Protein AF-A0A522QNP9-F1 (afdb_monomer)

Mean predicted aligned error: 7.29 Å

Sequence (127 aa):
MAGTHGDFSPEARDRAHRTAAAADVYADHAEVIVAALAGVPAGHVLVAVVEADHRIGAMHAVGTAEIVTRVPQLEEGGRWAMVFSPGSSADDVRRRSGQMADIARQRVAAIDRITARRAGPDGSGSR

pLDDT: mean 87.98, std 15.23, range [37.0, 97.88]

Nearest PDB structures (foldseek):
  3rrk-assembly1_A  TM=4.235E-01  e=3.200E+00  Meiothermus ruber DSM 1279
  1ja8-assembly1_B-2  TM=3.811E-01  e=3.200E+00  Homo sapiens
  1zuq-assembly1_B-2  TM=3.454E-01  e=3.607E+00  Homo sapiens
  8vhw-assembly1_B  TM=3.818E-01  e=4.583E+00  Homo sapiens
  1zte-assembly1_C  TM=3.819E-01  e=5.823E+00  Homo sapiens

Foldseek 3Di:
DDDDPPLQDPVNLVLLVQQLLLLVQQLVCLVVQLVVLVVADPQWWWKWKQDQVSHTDDIDTGHPVCCVPVLVVSCPPPMHIDTGHRPDHSVNRNVVSVVRNVVSVVSNVVSVVVVVVVVPDPPDDDD

Solvent-accessible surface area (backbone atoms only — not comparable to full-atom values): 7084 Å² total; per-residue (Å²): 142,88,87,78,74,73,80,61,35,71,67,46,37,53,50,21,52,51,46,23,52,41,20,50,46,49,34,78,38,14,64,60,54,39,60,55,36,76,75,46,55,90,71,32,28,37,34,42,29,27,39,68,85,59,42,84,52,66,72,42,76,40,46,64,91,43,44,85,66,50,47,61,64,57,27,54,89,67,22,41,65,48,80,42,58,66,87,55,49,43,67,54,40,30,51,54,21,48,54,48,20,50,56,19,50,52,50,34,54,50,37,51,53,53,53,54,61,71,71,48,93,75,87,78,81,79,135

Secondary structure (DSSP, 8-state):
----SSTTSHHHHHHHHHHHHHHHHHHHTHHHHHHHHTTPPTTEEEEEEE-TTS-EEEEEEEEGGGHHHHHHHHTGGG-EEEEE-TT--HHHHHHHHHHHHHHHHHHHHHHHHHHHHHTSS-S----

Radius of gyration: 18.64 Å; Cα contacts (8 Å, |Δi|>4): 160; chains: 1; bounding box: 51×33×55 Å

Structure (mmCIF, N/CA/C/O backbone):
data_AF-A0A522QNP9-F1
#
_entry.id   AF-A0A522QNP9-F1
#
loop_
_atom_site.group_PDB
_atom_site.id
_atom_site.type_symbol
_atom_site.label_atom_id
_atom_site.label_alt_id
_atom_site.label_comp_id
_atom_site.label_asym_id
_atom_site.label_entity_id
_atom_site.label_seq_id
_atom_site.pdbx_PDB_ins_code
_atom_site.Cartn_x
_atom_site.Cartn_y
_atom_site.Cartn_z
_atom_site.occupancy
_atom_site.B_iso_or_equiv
_atom_site.auth_seq_id
_atom_site.auth_comp_id
_atom_site.auth_asym_id
_atom_site.auth_atom_id
_atom_site.pdbx_PDB_model_num
ATOM 1 N N . MET A 1 1 ? 15.162 23.480 -19.975 1.00 37.00 1 MET A N 1
ATOM 2 C CA . MET A 1 1 ? 14.333 22.317 -19.598 1.00 37.00 1 MET A CA 1
ATOM 3 C C . MET A 1 1 ? 15.233 21.096 -19.534 1.00 37.00 1 MET A C 1
ATOM 5 O O . MET A 1 1 ? 15.609 20.584 -20.578 1.00 37.00 1 MET A O 1
ATOM 9 N N . ALA A 1 2 ? 15.651 20.697 -18.336 1.00 41.53 2 ALA A N 1
ATOM 10 C CA . ALA A 1 2 ? 16.484 19.521 -18.110 1.00 41.53 2 ALA A CA 1
ATOM 11 C C . ALA 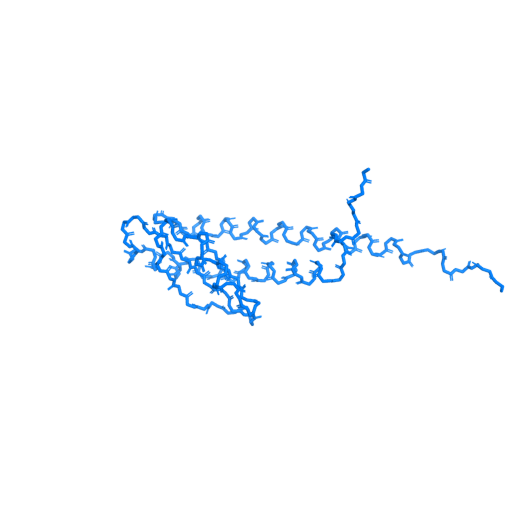A 1 2 ? 15.744 18.629 -17.114 1.00 41.53 2 ALA A C 1
ATOM 13 O O . ALA A 1 2 ? 15.589 18.998 -15.956 1.00 41.53 2 ALA A O 1
ATOM 14 N N . GLY A 1 3 ? 15.222 17.501 -17.579 1.00 49.06 3 GLY A N 1
ATOM 15 C CA . GLY A 1 3 ? 14.497 16.578 -16.717 1.00 49.06 3 GLY A CA 1
ATOM 16 C C . GLY A 1 3 ? 13.962 15.415 -17.518 1.00 49.06 3 GLY A C 1
ATOM 17 O O . GLY A 1 3 ? 12.798 15.452 -17.893 1.00 49.06 3 GLY A O 1
ATOM 18 N N . THR A 1 4 ? 14.818 14.447 -17.872 1.00 50.47 4 THR A N 1
ATOM 19 C CA . THR A 1 4 ? 14.358 13.119 -18.341 1.00 50.47 4 THR A CA 1
ATOM 20 C C . THR A 1 4 ? 15.460 12.046 -18.438 1.00 50.47 4 THR A C 1
ATOM 22 O O . THR A 1 4 ? 15.416 11.191 -19.320 1.00 50.47 4 THR A O 1
ATOM 25 N N . HIS A 1 5 ? 16.487 12.062 -17.578 1.00 48.50 5 HIS A N 1
ATOM 26 C CA . HIS A 1 5 ? 17.464 10.952 -17.542 1.00 48.50 5 HIS A CA 1
ATOM 27 C C . HIS A 1 5 ? 17.281 10.010 -16.339 1.00 48.50 5 HIS A C 1
ATOM 29 O O . HIS A 1 5 ? 17.648 8.846 -16.440 1.00 48.50 5 HIS A O 1
ATOM 35 N N . GLY A 1 6 ? 16.652 10.469 -15.248 1.00 50.00 6 GLY A N 1
ATOM 36 C CA . GLY A 1 6 ? 16.395 9.650 -14.052 1.00 50.00 6 GLY A CA 1
ATOM 37 C C . GLY A 1 6 ? 15.120 8.796 -14.106 1.00 50.00 6 GLY A C 1
ATOM 38 O O . GLY A 1 6 ? 15.044 7.783 -13.423 1.00 50.00 6 GLY A O 1
ATOM 39 N N . ASP A 1 7 ? 14.138 9.156 -14.940 1.00 61.31 7 ASP A N 1
ATOM 40 C CA . ASP A 1 7 ? 12.820 8.492 -14.960 1.00 61.31 7 ASP A CA 1
ATOM 41 C C . ASP A 1 7 ? 12.795 7.145 -15.702 1.00 61.31 7 ASP A C 1
ATOM 43 O O . ASP A 1 7 ? 11.808 6.414 -15.629 1.00 61.31 7 ASP A O 1
ATOM 47 N N . PHE A 1 8 ? 13.872 6.806 -16.420 1.00 70.25 8 PHE A N 1
ATOM 48 C CA . PHE A 1 8 ? 13.938 5.622 -17.285 1.00 70.25 8 PHE A CA 1
ATOM 49 C C . PHE A 1 8 ? 15.163 4.730 -17.028 1.00 70.25 8 PHE A C 1
ATOM 51 O O . PHE A 1 8 ? 15.627 4.043 -17.937 1.00 70.25 8 PHE A O 1
ATOM 58 N N . SER A 1 9 ? 15.716 4.756 -15.811 1.00 82.19 9 SER A N 1
ATOM 59 C CA . SER A 1 9 ? 16.824 3.878 -15.416 1.00 82.19 9 SER A CA 1
ATOM 60 C C . SER A 1 9 ? 16.348 2.444 -15.102 1.00 82.19 9 SER A C 1
ATOM 62 O O . SER A 1 9 ? 15.166 2.235 -14.807 1.00 82.19 9 SER A O 1
ATOM 64 N N . PRO A 1 10 ? 17.253 1.442 -15.102 1.00 85.19 10 PRO A N 1
ATOM 65 C CA . PRO A 1 10 ? 16.950 0.099 -14.594 1.00 85.19 10 PRO A CA 1
ATOM 66 C C . PRO A 1 10 ? 16.416 0.119 -13.155 1.00 85.19 10 PRO A C 1
ATOM 68 O O . PRO A 1 10 ? 15.465 -0.582 -12.834 1.00 85.19 10 PRO A O 1
ATOM 71 N N . GLU A 1 11 ? 16.942 1.007 -12.310 1.00 86.62 11 GLU A N 1
ATOM 72 C CA . GLU A 1 11 ? 16.478 1.183 -10.930 1.00 86.62 11 GLU A CA 1
ATOM 73 C C . GLU A 1 11 ? 15.026 1.686 -10.867 1.00 86.62 11 GLU A C 1
ATOM 75 O O . GLU A 1 11 ? 14.240 1.227 -10.036 1.00 86.62 11 GLU A O 1
ATOM 80 N N . ALA A 1 12 ? 14.642 2.604 -11.765 1.00 88.00 12 ALA A N 1
ATOM 81 C CA . ALA A 1 12 ? 13.266 3.086 -11.881 1.00 88.00 12 ALA A CA 1
ATOM 82 C C . ALA A 1 12 ? 12.312 1.965 -12.329 1.00 88.00 12 ALA A C 1
ATOM 84 O O . ALA A 1 12 ? 11.192 1.863 -11.819 1.00 88.00 12 ALA A O 1
ATOM 85 N N . ARG A 1 13 ? 12.774 1.091 -13.232 1.00 91.25 13 ARG A N 1
ATOM 86 C CA . ARG A 1 13 ? 12.039 -0.099 -13.679 1.00 91.25 13 ARG A CA 1
ATOM 87 C C . ARG A 1 13 ? 11.842 -1.100 -12.544 1.00 91.25 13 ARG A C 1
ATOM 89 O O . ARG A 1 13 ? 10.717 -1.527 -12.301 1.00 91.25 13 ARG A O 1
ATOM 96 N N . ASP A 1 14 ? 12.906 -1.425 -11.818 1.00 90.62 14 ASP A N 1
ATOM 97 C CA . ASP A 1 14 ? 12.866 -2.367 -10.696 1.00 90.62 14 ASP A CA 1
ATOM 98 C C . ASP A 1 14 ? 12.002 -1.837 -9.552 1.00 90.62 14 ASP A C 1
ATOM 100 O O . ASP A 1 14 ? 11.243 -2.584 -8.930 1.00 90.62 14 ASP A O 1
ATOM 104 N N . ARG A 1 15 ? 12.058 -0.526 -9.285 1.00 89.69 15 ARG A N 1
ATOM 105 C CA . ARG A 1 15 ? 11.143 0.121 -8.340 1.00 89.69 15 ARG A CA 1
ATOM 106 C C . ARG A 1 15 ? 9.694 -0.034 -8.791 1.00 89.69 15 ARG A C 1
ATOM 108 O O . ARG A 1 15 ? 8.874 -0.435 -7.975 1.00 89.69 15 ARG A O 1
ATOM 115 N N . ALA A 1 16 ? 9.385 0.234 -10.061 1.00 92.06 16 ALA A N 1
ATOM 116 C CA . ALA A 1 16 ? 8.031 0.089 -10.590 1.00 92.06 16 ALA A CA 1
ATOM 117 C C . ALA A 1 16 ? 7.534 -1.369 -10.530 1.00 92.06 16 ALA A C 1
ATOM 119 O O . ALA A 1 16 ? 6.402 -1.607 -10.118 1.00 92.06 16 ALA A O 1
ATOM 120 N N . HIS A 1 17 ? 8.381 -2.354 -10.839 1.00 92.38 17 HIS A N 1
ATOM 121 C CA . HIS A 1 17 ? 8.038 -3.767 -10.655 1.00 92.38 17 HIS A CA 1
ATOM 122 C C . HIS A 1 17 ? 7.696 -4.101 -9.200 1.00 92.38 17 HIS A C 1
ATOM 124 O O . HIS A 1 17 ? 6.659 -4.713 -8.946 1.00 92.38 17 HIS A O 1
ATOM 130 N N . ARG A 1 18 ? 8.523 -3.661 -8.245 1.00 91.88 18 ARG A N 1
ATOM 131 C CA . ARG A 1 18 ? 8.264 -3.875 -6.813 1.00 91.88 18 ARG A CA 1
ATOM 132 C C . ARG A 1 18 ? 6.997 -3.169 -6.336 1.00 91.88 18 ARG A C 1
ATOM 134 O O . ARG A 1 18 ? 6.253 -3.739 -5.549 1.00 91.88 18 ARG A O 1
ATOM 141 N N . THR A 1 19 ? 6.706 -1.969 -6.844 1.00 93.75 19 THR A N 1
ATOM 142 C CA . THR A 1 19 ? 5.440 -1.278 -6.554 1.00 93.75 19 THR A CA 1
ATOM 143 C C . THR A 1 19 ? 4.239 -2.080 -7.046 1.00 93.75 19 THR A C 1
ATOM 145 O O . THR A 1 19 ? 3.269 -2.210 -6.307 1.00 93.75 19 THR A O 1
ATOM 148 N N . ALA A 1 20 ? 4.293 -2.630 -8.264 1.00 94.81 20 ALA A N 1
ATOM 149 C CA . ALA A 1 20 ? 3.206 -3.452 -8.793 1.00 94.81 20 ALA A CA 1
ATOM 150 C C . ALA A 1 20 ? 2.995 -4.720 -7.951 1.00 94.81 20 ALA A C 1
ATOM 152 O O . ALA A 1 20 ? 1.867 -5.016 -7.578 1.00 94.81 20 ALA A O 1
ATOM 153 N N . ALA A 1 21 ? 4.078 -5.408 -7.580 1.00 94.62 21 ALA A N 1
ATOM 154 C CA . ALA A 1 21 ? 4.002 -6.590 -6.727 1.00 94.62 21 ALA A CA 1
ATOM 155 C C . ALA A 1 21 ? 3.424 -6.270 -5.337 1.00 94.62 21 ALA A C 1
ATOM 157 O O . ALA A 1 21 ? 2.528 -6.965 -4.871 1.00 94.62 21 ALA A O 1
ATOM 158 N N . ALA A 1 22 ? 3.868 -5.187 -4.691 1.00 95.94 22 ALA A N 1
ATOM 159 C CA . ALA A 1 22 ? 3.304 -4.762 -3.410 1.00 95.94 22 ALA A CA 1
ATOM 160 C C . ALA A 1 22 ? 1.820 -4.367 -3.523 1.00 95.94 22 ALA A C 1
ATOM 162 O O . ALA A 1 22 ? 1.031 -4.666 -2.629 1.00 95.94 22 ALA A O 1
ATOM 163 N N . ALA A 1 23 ? 1.428 -3.726 -4.628 1.00 96.50 23 ALA A N 1
ATOM 164 C CA . ALA A 1 23 ? 0.034 -3.398 -4.911 1.00 96.50 23 ALA A CA 1
ATOM 165 C C . ALA A 1 23 ? -0.849 -4.650 -4.974 1.00 96.50 23 ALA A C 1
ATOM 167 O O . ALA A 1 23 ? -1.907 -4.684 -4.346 1.00 96.50 23 ALA A O 1
ATOM 168 N N . ASP A 1 24 ? -0.392 -5.679 -5.685 1.00 96.69 24 ASP A N 1
ATOM 169 C CA . ASP A 1 24 ? -1.110 -6.946 -5.808 1.00 96.69 24 ASP A CA 1
ATOM 170 C C . ASP A 1 24 ? -1.293 -7.607 -4.425 1.00 96.69 24 ASP A 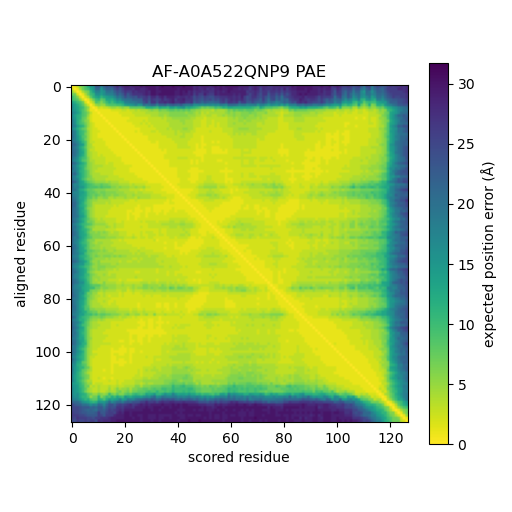C 1
ATOM 172 O O . ASP A 1 24 ? -2.402 -8.013 -4.081 1.00 96.69 24 ASP A O 1
ATOM 176 N N . VAL A 1 25 ? -0.274 -7.567 -3.553 1.00 97.69 25 VAL A N 1
ATOM 177 C CA . VAL A 1 25 ? -0.374 -8.082 -2.170 1.00 97.69 25 VAL A CA 1
ATOM 178 C C . VAL A 1 25 ? -1.478 -7.386 -1.370 1.00 97.69 25 VAL A C 1
ATOM 180 O O . VAL A 1 25 ? -2.226 -8.055 -0.654 1.00 97.69 25 VAL A O 1
ATOM 183 N N . TYR A 1 26 ? -1.613 -6.061 -1.481 1.00 97.62 26 TYR A N 1
ATOM 184 C CA . TYR A 1 26 ? -2.695 -5.339 -0.806 1.00 97.62 26 TYR A CA 1
ATOM 185 C C . TYR A 1 26 ? -4.077 -5.728 -1.338 1.00 97.62 26 TYR A C 1
ATOM 187 O O . TYR A 1 26 ? -5.028 -5.785 -0.561 1.00 97.62 26 TYR A O 1
ATOM 195 N N . ALA A 1 27 ? -4.206 -5.966 -2.646 1.00 96.94 27 ALA A N 1
ATOM 196 C CA . ALA A 1 27 ? -5.467 -6.398 -3.242 1.00 96.94 27 ALA A CA 1
ATOM 197 C C . ALA A 1 27 ? -5.862 -7.806 -2.765 1.00 96.94 27 ALA A C 1
ATOM 199 O O . ALA A 1 27 ? -7.014 -8.008 -2.383 1.00 96.94 27 ALA A O 1
ATOM 200 N N . ASP A 1 28 ? -4.900 -8.731 -2.709 1.00 97.75 28 ASP A N 1
ATOM 201 C CA . ASP A 1 28 ? -5.108 -10.113 -2.255 1.00 97.75 28 ASP A CA 1
ATOM 202 C C . ASP A 1 28 ? -5.469 -10.204 -0.762 1.00 97.75 28 ASP A C 1
ATOM 204 O O . ASP A 1 28 ? -6.131 -11.148 -0.334 1.00 97.75 28 ASP A O 1
ATOM 208 N N . HIS A 1 29 ? -5.061 -9.214 0.039 1.00 97.88 29 HIS A N 1
ATOM 209 C CA . HIS A 1 29 ? -5.326 -9.149 1.481 1.00 97.88 29 HIS A CA 1
ATOM 210 C C . HIS A 1 29 ? -6.389 -8.107 1.857 1.00 97.88 29 HIS A C 1
ATOM 212 O O . HIS A 1 29 ? -6.475 -7.714 3.025 1.00 97.88 29 HIS A O 1
ATOM 218 N N . ALA A 1 30 ? -7.204 -7.648 0.903 1.00 97.56 30 ALA A N 1
ATOM 219 C CA . ALA A 1 30 ? -8.164 -6.566 1.123 1.00 97.56 30 ALA A CA 1
ATOM 220 C C . ALA A 1 30 ? -9.104 -6.832 2.312 1.00 97.56 30 ALA A C 1
ATOM 222 O O . ALA A 1 30 ? -9.347 -5.949 3.130 1.00 97.56 30 ALA A O 1
ATOM 223 N N . GLU A 1 31 ? -9.571 -8.063 2.469 1.00 97.19 31 GLU A N 1
ATOM 224 C CA . GLU A 1 31 ? -10.460 -8.496 3.542 1.00 97.19 31 GLU A CA 1
ATOM 225 C C . GLU A 1 31 ? -9.777 -8.452 4.909 1.00 97.19 31 GLU A C 1
ATOM 227 O O . GLU A 1 31 ? -10.384 -8.029 5.892 1.00 97.19 31 GLU A O 1
ATOM 232 N N . VAL A 1 32 ? -8.501 -8.838 4.972 1.00 96.94 32 VAL A N 1
ATOM 233 C CA . VAL A 1 32 ? -7.701 -8.784 6.204 1.00 96.94 32 VAL A CA 1
ATOM 234 C C . VAL A 1 32 ? -7.461 -7.330 6.610 1.00 96.94 32 VAL A C 1
ATOM 236 O O . VAL A 1 32 ? -7.616 -6.977 7.778 1.00 96.94 32 VAL A O 1
ATOM 239 N N . ILE A 1 33 ? -7.147 -6.469 5.638 1.00 96.75 33 ILE A N 1
ATOM 240 C CA . ILE A 1 33 ? -6.966 -5.027 5.847 1.00 96.75 33 ILE A CA 1
ATOM 241 C C . ILE A 1 33 ? -8.263 -4.402 6.377 1.00 96.75 33 ILE A C 1
ATOM 243 O O . ILE A 1 33 ? -8.239 -3.639 7.341 1.00 96.75 33 ILE A O 1
ATOM 247 N N . VAL A 1 34 ? -9.409 -4.758 5.796 1.00 97.00 34 VAL A N 1
ATOM 248 C CA . VAL A 1 34 ? -10.720 -4.250 6.226 1.00 97.00 34 VAL A CA 1
ATOM 249 C C . VAL A 1 34 ? -11.096 -4.748 7.616 1.00 97.00 34 VAL A C 1
ATOM 251 O O . VAL A 1 34 ? -11.597 -3.969 8.424 1.00 97.00 34 VAL A O 1
ATOM 254 N N . ALA A 1 35 ? -10.807 -6.008 7.939 1.00 96.12 35 ALA A N 1
ATOM 255 C CA . ALA A 1 35 ? -11.009 -6.523 9.288 1.00 96.12 35 ALA A CA 1
ATOM 256 C C . ALA A 1 35 ? -10.177 -5.739 10.321 1.00 96.12 35 ALA A C 1
ATOM 258 O O . ALA A 1 35 ? -10.682 -5.400 11.392 1.00 96.12 35 ALA A O 1
ATOM 259 N N . ALA A 1 36 ? -8.936 -5.376 9.983 1.00 96.00 36 ALA A N 1
ATOM 260 C CA . ALA A 1 36 ? -8.082 -4.563 10.845 1.00 96.00 36 ALA A CA 1
ATOM 261 C C . ALA A 1 36 ? -8.584 -3.114 11.010 1.00 96.00 36 ALA A C 1
ATOM 263 O O . ALA A 1 36 ? -8.386 -2.519 12.071 1.00 96.00 36 ALA A O 1
ATOM 264 N N . LEU A 1 37 ? -9.288 -2.551 10.015 1.00 95.06 37 LEU A N 1
ATOM 265 C CA . LEU A 1 37 ? -9.861 -1.198 10.102 1.00 95.06 37 LEU A CA 1
ATOM 266 C C . LEU A 1 37 ? -10.891 -1.049 11.231 1.00 95.06 37 LEU A C 1
ATOM 268 O O . LEU A 1 37 ? -11.025 0.046 11.774 1.00 95.06 37 LEU A O 1
ATOM 272 N N . ALA A 1 38 ? -11.587 -2.124 11.617 1.00 91.81 38 ALA A N 1
ATOM 273 C CA . ALA A 1 38 ? -12.577 -2.086 12.697 1.00 91.81 38 ALA A CA 1
ATOM 274 C C . ALA A 1 38 ? -11.967 -1.733 14.067 1.00 91.81 38 ALA A C 1
ATOM 276 O O . ALA A 1 38 ? -12.661 -1.204 14.933 1.00 91.81 38 ALA A O 1
ATOM 277 N N . GLY A 1 39 ? -10.672 -2.009 14.262 1.00 91.88 39 GLY A N 1
ATOM 278 C CA . GLY A 1 39 ? -9.943 -1.699 15.493 1.00 91.88 39 GLY A CA 1
ATOM 279 C C . GLY A 1 39 ? -9.257 -0.330 15.502 1.00 91.88 39 GLY A C 1
ATOM 280 O O . GLY A 1 39 ? -8.595 0.001 16.485 1.00 91.88 39 GLY A O 1
ATOM 281 N N . VAL A 1 40 ? -9.361 0.460 14.428 1.00 95.88 40 VAL A N 1
ATOM 282 C CA . VAL A 1 40 ? -8.641 1.736 14.309 1.00 95.88 40 VAL A CA 1
ATOM 283 C C . VAL A 1 40 ? -9.366 2.832 15.097 1.00 95.88 40 VAL A C 1
ATOM 285 O O . VAL A 1 40 ? -10.535 3.106 14.819 1.00 95.88 40 VAL A O 1
ATOM 288 N N . PRO A 1 41 ? -8.698 3.502 16.057 1.00 94.94 41 PRO A N 1
ATOM 289 C CA . PRO A 1 41 ? -9.317 4.576 16.826 1.00 94.94 41 PRO A CA 1
ATOM 290 C C . PRO A 1 41 ? -9.721 5.776 15.961 1.00 94.94 41 PRO A C 1
ATOM 292 O O . PRO A 1 41 ? -9.152 6.037 14.899 1.00 94.94 41 PRO A O 1
ATOM 295 N N . ALA A 1 42 ? -10.654 6.585 16.464 1.00 93.69 42 ALA A N 1
ATOM 296 C CA . AL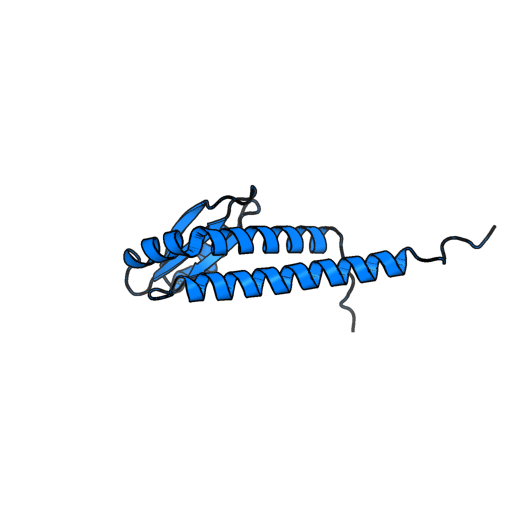A A 1 42 ? -10.971 7.868 15.845 1.00 93.69 42 ALA A CA 1
ATOM 297 C C . ALA A 1 42 ? -9.710 8.750 15.724 1.00 93.69 42 ALA A C 1
ATOM 299 O O . ALA A 1 42 ? -8.820 8.729 16.579 1.00 93.69 42 ALA A O 1
ATOM 300 N N . GLY A 1 43 ? -9.612 9.511 14.631 1.00 94.94 43 GLY A N 1
ATOM 301 C CA . GLY A 1 43 ? -8.433 10.335 14.340 1.00 94.94 43 GLY A CA 1
ATOM 302 C C . GLY A 1 43 ? -7.183 9.546 13.926 1.00 94.94 43 GLY A C 1
ATOM 303 O O . GLY A 1 43 ? -6.122 10.148 13.775 1.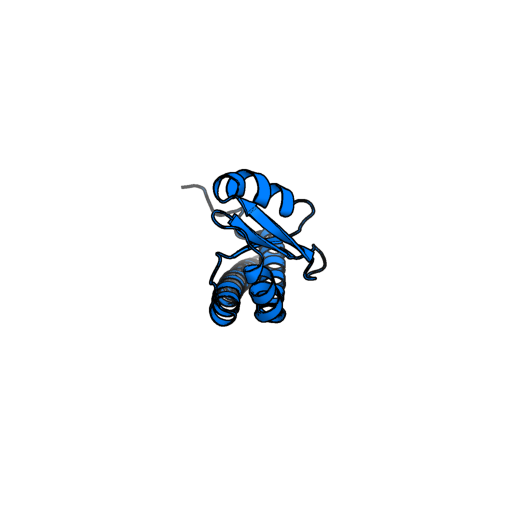00 94.94 43 GLY A O 1
ATOM 304 N N . HIS A 1 44 ? -7.294 8.229 13.724 1.00 97.62 44 HIS A N 1
ATOM 305 C CA . HIS A 1 44 ? -6.220 7.379 13.212 1.00 97.62 44 HIS A CA 1
ATOM 306 C C . HIS A 1 44 ? -6.571 6.806 11.835 1.00 97.62 44 HIS A C 1
ATOM 308 O O . HIS A 1 44 ? -7.726 6.775 11.411 1.00 97.62 44 HIS A O 1
ATOM 314 N N . VAL A 1 45 ? -5.541 6.352 11.133 1.00 97.00 45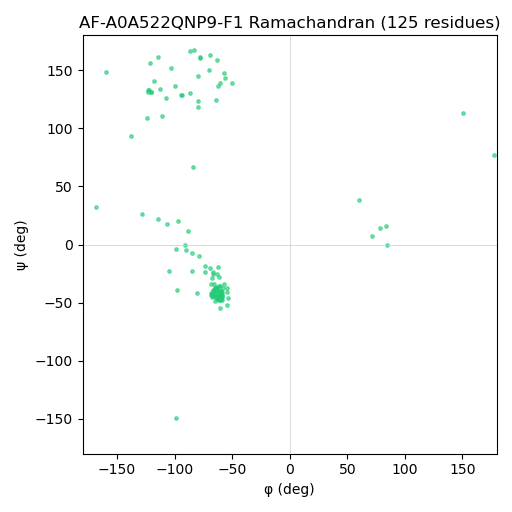 VAL A N 1
ATOM 315 C CA . VAL A 1 45 ? -5.614 5.585 9.888 1.00 97.00 45 VAL A CA 1
ATOM 316 C C . VAL A 1 45 ? -4.917 4.247 10.083 1.00 97.00 45 VAL A C 1
ATOM 318 O O . VAL A 1 45 ? -4.040 4.124 10.939 1.00 97.00 45 VAL A O 1
ATOM 321 N N . LEU A 1 46 ? -5.278 3.252 9.279 1.00 97.75 46 LEU A N 1
ATOM 322 C CA . LEU A 1 46 ? -4.515 2.013 9.206 1.00 97.75 46 LEU A CA 1
ATOM 323 C C . LEU A 1 46 ? -3.392 2.179 8.188 1.00 97.75 46 LEU A C 1
ATOM 325 O O . LEU A 1 46 ? -3.635 2.590 7.057 1.00 97.75 46 LEU A O 1
ATOM 329 N N . VAL A 1 47 ? -2.174 1.822 8.561 1.00 97.50 47 VAL A N 1
ATOM 330 C CA . VAL A 1 47 ? -1.039 1.710 7.651 1.00 97.50 47 VAL A CA 1
ATOM 331 C C . VAL A 1 47 ? -0.695 0.237 7.532 1.00 97.50 47 VAL A C 1
ATOM 333 O O . VAL A 1 47 ? -0.239 -0.360 8.505 1.00 97.50 47 VAL A O 1
ATOM 336 N N . ALA A 1 48 ? -0.935 -0.356 6.366 1.00 97.62 48 ALA A N 1
ATOM 337 C CA . ALA A 1 48 ? -0.530 -1.730 6.094 1.00 97.62 48 ALA A CA 1
ATOM 338 C C . ALA A 1 48 ? 0.839 -1.732 5.416 1.00 97.62 48 ALA A C 1
ATOM 340 O O . ALA A 1 48 ? 1.047 -1.041 4.412 1.00 97.62 48 ALA A O 1
ATOM 341 N N . VAL A 1 49 ? 1.762 -2.515 5.963 1.00 97.31 49 VAL A N 1
ATOM 342 C CA . VAL A 1 49 ? 3.118 -2.646 5.436 1.00 97.31 49 VAL A CA 1
ATOM 343 C C . VAL A 1 49 ? 3.214 -3.916 4.600 1.00 97.31 49 VAL A C 1
ATOM 345 O O . VAL A 1 49 ? 2.701 -4.960 4.992 1.00 97.31 49 VAL A O 1
ATOM 348 N N . VAL A 1 50 ? 3.855 -3.823 3.441 1.00 97.12 50 VAL A N 1
ATOM 349 C CA . VAL A 1 50 ? 4.310 -4.969 2.655 1.00 97.12 50 VAL A CA 1
ATOM 350 C C . VAL A 1 50 ? 5.822 -5.044 2.783 1.00 97.12 50 VAL A C 1
ATOM 352 O O . VAL A 1 50 ? 6.531 -4.066 2.537 1.00 97.12 50 VAL A O 1
ATOM 355 N N . GLU A 1 51 ? 6.302 -6.209 3.195 1.00 95.81 51 GLU A N 1
ATOM 356 C CA . GLU A 1 51 ? 7.718 -6.482 3.387 1.00 95.81 51 GLU A CA 1
ATOM 357 C C . GLU A 1 51 ? 8.467 -6.527 2.046 1.00 95.81 51 GLU A C 1
ATOM 359 O O . GLU A 1 51 ? 7.874 -6.674 0.973 1.00 95.81 51 GLU A O 1
ATOM 364 N N . ALA A 1 52 ? 9.797 -6.416 2.090 1.00 92.12 52 ALA A N 1
ATOM 365 C CA . ALA A 1 52 ? 10.629 -6.407 0.883 1.00 92.12 52 ALA A CA 1
ATOM 366 C C . ALA A 1 52 ? 10.540 -7.712 0.057 1.00 92.12 52 ALA A C 1
ATOM 368 O O . ALA A 1 52 ? 10.866 -7.703 -1.130 1.00 92.12 52 ALA A O 1
ATOM 369 N N . ASP A 1 53 ? 10.090 -8.817 0.663 1.00 92.88 53 ASP A N 1
ATOM 370 C CA . ASP A 1 53 ? 9.828 -10.104 0.006 1.00 92.88 53 ASP A CA 1
ATOM 371 C C . ASP A 1 53 ? 8.396 -10.227 -0.560 1.00 92.88 53 ASP A C 1
ATOM 373 O O . ASP A 1 53 ? 7.988 -11.312 -0.971 1.00 92.88 53 ASP A O 1
ATOM 377 N N . HIS A 1 54 ? 7.649 -9.117 -0.619 1.00 92.75 54 HIS A N 1
ATOM 378 C CA . HIS A 1 54 ? 6.259 -9.033 -1.080 1.00 92.75 54 HIS A CA 1
ATOM 379 C C . HIS A 1 54 ? 5.282 -9.884 -0.257 1.00 92.75 54 HIS A C 1
ATOM 381 O O . HIS A 1 54 ? 4.336 -10.466 -0.786 1.00 92.75 54 HIS A O 1
ATOM 387 N N . ARG A 1 55 ? 5.485 -9.943 1.059 1.00 94.69 55 ARG A N 1
ATOM 388 C CA . ARG A 1 55 ? 4.493 -10.470 2.001 1.00 94.69 55 ARG A CA 1
ATOM 389 C C . ARG A 1 55 ? 3.787 -9.354 2.746 1.00 94.69 55 ARG A C 1
ATOM 391 O O . ARG A 1 55 ? 4.368 -8.298 2.985 1.00 94.69 55 ARG A O 1
ATOM 398 N N . ILE A 1 56 ? 2.544 -9.606 3.154 1.00 95.06 56 ILE A N 1
ATOM 399 C C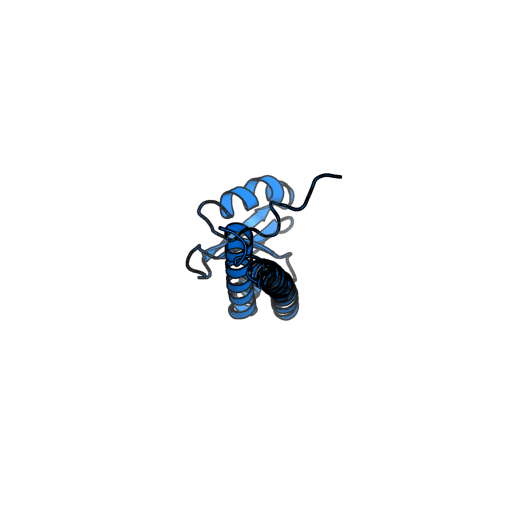A . ILE A 1 56 ? 1.873 -8.713 4.095 1.00 95.06 56 ILE A CA 1
ATOM 400 C C . ILE A 1 56 ? 2.637 -8.740 5.426 1.00 95.06 56 ILE A C 1
ATOM 402 O O . ILE A 1 56 ? 2.909 -9.803 5.986 1.00 95.06 56 ILE A O 1
ATOM 406 N N . GLY A 1 57 ? 3.041 -7.562 5.881 1.00 94.31 57 GLY A N 1
ATOM 407 C CA . GLY A 1 57 ? 3.735 -7.346 7.139 1.00 94.31 57 GLY A CA 1
ATOM 408 C C . GLY A 1 57 ? 2.777 -6.877 8.228 1.00 94.31 57 GLY A C 1
ATOM 409 O O . GLY A 1 57 ? 1.590 -7.214 8.253 1.00 94.31 57 GLY A O 1
ATOM 410 N N . ALA A 1 58 ? 3.306 -6.074 9.148 1.00 94.94 58 ALA A N 1
ATOM 411 C CA . ALA A 1 58 ? 2.513 -5.495 10.221 1.00 94.94 58 ALA A CA 1
ATOM 412 C C . ALA A 1 58 ? 1.526 -4.429 9.709 1.00 94.94 58 ALA A C 1
ATOM 414 O O . ALA A 1 58 ? 1.766 -3.717 8.730 1.00 94.94 58 ALA A O 1
ATOM 415 N N . MET A 1 59 ? 0.405 -4.300 10.419 1.00 96.81 59 MET A N 1
ATOM 416 C CA . MET A 1 59 ? -0.557 -3.219 10.230 1.00 96.81 59 MET A CA 1
ATOM 417 C C . MET A 1 59 ? -0.545 -2.319 11.463 1.00 96.81 59 MET A C 1
ATOM 419 O O . MET A 1 59 ? -0.567 -2.804 12.595 1.00 96.81 59 MET A O 1
ATOM 423 N N . HIS A 1 60 ? -0.509 -1.007 11.250 1.00 96.75 60 HIS A N 1
ATOM 424 C CA . HIS A 1 60 ? -0.337 -0.019 12.310 1.00 96.75 60 HIS A CA 1
ATOM 425 C C . HIS A 1 60 ? -1.493 0.975 12.314 1.00 96.75 60 HIS A C 1
ATOM 427 O O . HIS A 1 60 ? -1.808 1.557 11.281 1.00 96.75 60 HIS A O 1
ATOM 433 N N . ALA A 1 61 ? -2.091 1.232 13.476 1.00 97.00 61 ALA A N 1
ATOM 434 C CA . ALA A 1 61 ? -2.936 2.407 13.651 1.00 97.00 61 ALA A CA 1
ATOM 435 C C . ALA A 1 61 ? -2.034 3.627 13.880 1.00 97.00 61 ALA A C 1
ATOM 437 O O . ALA A 1 61 ? -1.276 3.669 14.847 1.00 97.00 61 ALA A O 1
ATOM 438 N N . VAL A 1 62 ? -2.100 4.610 12.987 1.00 97.38 62 VAL A N 1
ATOM 439 C CA . VAL A 1 62 ? -1.266 5.818 13.031 1.00 97.38 62 VAL A CA 1
ATOM 440 C C . VAL A 1 62 ? -2.169 7.038 13.117 1.00 97.38 62 VAL A C 1
ATOM 442 O O . VAL A 1 62 ? -3.124 7.153 12.351 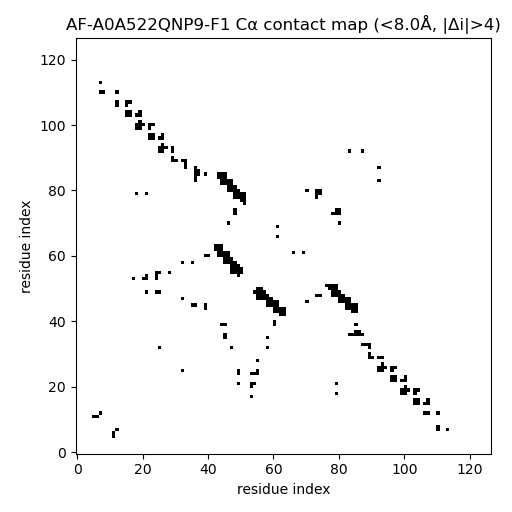1.00 97.38 62 VAL A O 1
ATOM 445 N N . GLY A 1 63 ? -1.888 7.951 14.047 1.00 97.25 63 GLY A N 1
ATOM 446 C CA . GLY A 1 63 ? -2.629 9.207 14.154 1.00 97.25 63 GLY A CA 1
ATOM 447 C C . GLY A 1 63 ? -2.497 10.018 12.864 1.00 97.25 63 GLY A C 1
ATOM 448 O O . GLY A 1 63 ? -1.413 10.095 12.290 1.00 97.25 63 GLY A O 1
ATOM 449 N N . THR A 1 64 ? -3.575 10.647 12.394 1.00 95.25 64 THR A N 1
ATOM 450 C CA . THR A 1 64 ? -3.562 11.393 11.120 1.00 95.25 64 THR A CA 1
ATOM 451 C C . THR A 1 64 ? -2.498 12.493 11.075 1.00 95.25 64 THR A C 1
ATOM 453 O O . THR A 1 64 ? -1.889 12.714 10.030 1.00 95.25 64 THR A O 1
ATOM 456 N N . ALA A 1 65 ? -2.216 13.128 12.216 1.00 95.88 65 ALA A N 1
ATOM 457 C CA . ALA A 1 65 ? -1.161 14.131 12.361 1.00 95.88 65 ALA A CA 1
ATOM 458 C C . ALA A 1 65 ? 0.268 13.557 12.252 1.00 95.88 65 ALA A C 1
ATOM 460 O O . ALA A 1 65 ? 1.203 14.298 11.961 1.00 95.88 65 ALA A O 1
ATOM 461 N N . GLU A 1 66 ? 0.447 12.249 12.459 1.00 95.12 66 GLU A N 1
ATOM 462 C CA . GLU A 1 66 ? 1.751 11.576 12.439 1.00 95.12 66 GLU A CA 1
ATOM 463 C C . GLU A 1 66 ? 2.054 10.874 11.108 1.00 95.12 66 GLU A C 1
ATOM 465 O O . GLU A 1 66 ? 3.147 10.344 10.931 1.00 95.12 66 GLU A O 1
ATOM 470 N N . ILE A 1 67 ? 1.120 10.856 10.149 1.00 94.25 67 ILE A N 1
ATOM 471 C CA . ILE A 1 67 ? 1.286 10.124 8.879 1.00 94.25 67 ILE A CA 1
ATOM 472 C C . ILE A 1 67 ? 2.590 10.522 8.177 1.00 94.25 67 ILE A C 1
ATOM 474 O O . ILE A 1 67 ? 3.351 9.659 7.744 1.00 94.25 67 ILE A O 1
ATOM 478 N N . VAL A 1 68 ? 2.871 11.825 8.106 1.00 94.56 68 VAL A N 1
ATOM 479 C CA . VAL A 1 68 ? 4.035 12.366 7.386 1.00 94.56 68 VAL A CA 1
ATOM 480 C C . VAL A 1 68 ? 5.375 11.983 8.016 1.00 94.56 68 VAL A C 1
ATOM 482 O O . VAL A 1 68 ? 6.383 11.976 7.318 1.00 94.56 68 VAL A O 1
ATOM 485 N N . THR A 1 69 ? 5.403 11.655 9.311 1.00 94.88 69 THR A N 1
ATOM 486 C CA . THR A 1 69 ? 6.625 11.242 10.017 1.00 94.88 69 THR A CA 1
ATOM 487 C C . THR A 1 69 ? 6.740 9.725 10.120 1.00 94.88 69 THR A C 1
ATOM 489 O O . THR A 1 69 ? 7.828 9.182 9.950 1.00 94.88 69 THR A O 1
ATOM 492 N N . ARG A 1 70 ? 5.627 9.025 10.364 1.00 94.88 70 ARG A N 1
ATOM 493 C CA . ARG A 1 70 ? 5.596 7.576 10.605 1.00 94.88 70 ARG A CA 1
ATOM 494 C C . ARG A 1 70 ? 5.651 6.752 9.330 1.00 94.88 70 ARG A C 1
ATOM 496 O O . ARG A 1 70 ? 6.345 5.743 9.307 1.00 94.88 70 ARG A O 1
ATOM 503 N N . VAL A 1 71 ? 4.934 7.149 8.277 1.00 92.94 71 VAL A N 1
ATOM 504 C CA . VAL A 1 71 ? 4.881 6.354 7.038 1.00 92.94 71 VAL A CA 1
ATOM 505 C C . VAL A 1 71 ? 6.270 6.187 6.410 1.00 92.94 71 VAL A C 1
ATOM 507 O O . VAL A 1 71 ? 6.627 5.043 6.142 1.00 92.94 71 VAL A O 1
ATOM 510 N N . PRO A 1 72 ? 7.111 7.235 6.276 1.00 94.19 72 PRO A N 1
ATOM 511 C CA . PRO A 1 72 ? 8.465 7.061 5.746 1.00 94.19 72 PRO A CA 1
ATOM 512 C C . PRO A 1 72 ? 9.325 6.071 6.546 1.00 94.19 72 PRO A C 1
ATOM 514 O O . PRO A 1 72 ? 10.056 5.286 5.953 1.00 94.19 72 PRO A O 1
ATOM 517 N N . GLN A 1 73 ? 9.199 6.055 7.879 1.00 94.25 73 GLN A N 1
ATOM 518 C CA . GLN A 1 73 ? 9.922 5.111 8.748 1.00 94.25 73 GLN A CA 1
ATOM 519 C C . GLN A 1 73 ? 9.482 3.658 8.513 1.00 94.25 73 GLN A C 1
ATOM 521 O O . GLN A 1 73 ? 10.276 2.722 8.604 1.00 94.25 73 GLN A O 1
ATOM 526 N N . LEU A 1 74 ? 8.201 3.454 8.195 1.00 94.06 74 LEU A N 1
ATOM 527 C CA . LEU A 1 74 ? 7.652 2.135 7.885 1.00 94.06 74 LEU A CA 1
ATOM 528 C C . LEU A 1 74 ? 8.094 1.625 6.503 1.00 94.06 74 LEU A C 1
ATOM 530 O O . LEU A 1 74 ? 8.142 0.416 6.304 1.00 94.06 74 LEU A O 1
ATOM 534 N N . GLU A 1 75 ? 8.465 2.515 5.579 1.00 92.31 75 GLU A N 1
ATOM 535 C CA . GLU A 1 75 ? 8.985 2.165 4.244 1.00 92.31 75 GLU A CA 1
ATOM 536 C C . GLU A 1 75 ? 10.502 1.885 4.223 1.00 92.31 75 GLU A C 1
ATOM 538 O O . GLU A 1 75 ? 11.052 1.420 3.219 1.00 92.31 75 GLU A O 1
ATOM 543 N N . GLU A 1 76 ? 11.211 2.127 5.331 1.00 90.62 76 GLU A N 1
ATOM 544 C CA . GLU A 1 76 ? 12.642 1.824 5.441 1.00 90.62 76 GLU A CA 1
ATOM 545 C C . GLU A 1 76 ? 12.932 0.339 5.167 1.00 90.62 76 GLU A C 1
ATOM 547 O O . GLU A 1 76 ? 12.126 -0.538 5.476 1.00 90.62 76 GLU A O 1
ATOM 552 N N . GLY A 1 77 ? 14.101 0.036 4.594 1.00 87.75 77 GLY A N 1
ATOM 553 C CA . GLY A 1 77 ? 14.497 -1.345 4.286 1.00 87.75 77 GLY A CA 1
ATOM 554 C C . GLY A 1 77 ? 13.845 -1.935 3.030 1.00 87.75 77 GLY A C 1
ATOM 555 O O . GLY A 1 77 ? 13.916 -3.141 2.817 1.00 87.75 77 GLY A O 1
ATOM 556 N N . GLY A 1 78 ? 13.233 -1.104 2.178 1.00 87.25 78 GLY A N 1
ATOM 557 C CA . GLY A 1 78 ? 12.610 -1.552 0.926 1.00 87.25 78 GLY A CA 1
ATOM 558 C C . GLY A 1 78 ? 11.186 -2.079 1.094 1.00 87.25 78 GLY A C 1
ATOM 559 O O . GLY A 1 78 ? 10.679 -2.745 0.190 1.00 87.25 78 GLY A O 1
ATOM 560 N N . ARG A 1 79 ? 10.565 -1.774 2.235 1.00 93.75 79 ARG A N 1
ATOM 561 C CA . ARG A 1 79 ? 9.159 -2.042 2.523 1.00 93.75 79 ARG A CA 1
ATOM 562 C C . ARG A 1 79 ? 8.273 -1.010 1.830 1.00 93.75 79 ARG A C 1
ATOM 564 O O . ARG A 1 79 ? 8.722 0.077 1.469 1.00 93.75 79 ARG A O 1
ATOM 571 N N . TRP A 1 80 ? 7.005 -1.352 1.666 1.00 95.06 80 TRP A N 1
ATOM 572 C CA . TRP A 1 80 ? 5.981 -0.454 1.141 1.00 95.06 80 TRP A CA 1
ATOM 573 C C . TRP A 1 80 ? 4.913 -0.232 2.192 1.00 95.06 80 TRP A C 1
ATOM 575 O O . TRP A 1 80 ? 4.535 -1.168 2.890 1.00 95.06 80 TRP A O 1
ATOM 585 N N . ALA A 1 81 ? 4.412 0.992 2.299 1.00 95.94 81 ALA A N 1
ATOM 586 C CA . ALA A 1 81 ? 3.336 1.317 3.216 1.00 95.94 81 ALA A CA 1
ATOM 587 C C . ALA A 1 81 ? 2.160 1.915 2.445 1.00 95.94 81 ALA A C 1
ATOM 589 O O . ALA A 1 81 ? 2.316 2.830 1.637 1.00 95.94 81 ALA A O 1
ATOM 590 N N . MET A 1 82 ? 0.952 1.430 2.728 1.00 95.62 82 MET A N 1
ATOM 591 C CA . MET A 1 82 ? -0.272 2.018 2.202 1.00 95.62 82 MET A CA 1
ATOM 592 C C . MET A 1 82 ? -1.204 2.403 3.342 1.00 95.62 82 MET A C 1
ATOM 594 O O . MET A 1 82 ? -1.435 1.639 4.277 1.00 95.62 82 MET A O 1
ATOM 598 N N . VAL A 1 83 ? -1.734 3.621 3.245 1.00 96.19 83 VAL A N 1
ATOM 599 C CA . VAL A 1 83 ? -2.635 4.210 4.234 1.00 96.19 83 VAL A CA 1
ATOM 600 C C . VAL A 1 83 ? -4.083 3.970 3.830 1.00 96.19 83 VAL A C 1
ATOM 602 O O . VAL A 1 83 ? -4.480 4.356 2.729 1.00 96.19 83 VAL A O 1
ATOM 605 N N . PHE A 1 84 ? -4.888 3.436 4.739 1.00 96.00 84 PHE A N 1
ATOM 606 C CA . PHE A 1 84 ? -6.318 3.202 4.581 1.00 96.00 84 PHE A CA 1
ATOM 607 C C . PHE A 1 84 ? -7.102 3.955 5.655 1.00 96.00 84 PHE A C 1
ATOM 609 O O . PHE A 1 84 ? -6.787 3.900 6.846 1.00 96.00 84 PHE A O 1
ATOM 616 N N . SER A 1 85 ? -8.133 4.677 5.226 1.00 93.88 85 SER A N 1
ATOM 617 C CA . SER A 1 85 ? -9.015 5.406 6.135 1.00 93.88 85 SER A CA 1
ATOM 618 C C . SER A 1 85 ? -10.031 4.455 6.775 1.00 93.88 85 SER A C 1
ATOM 620 O O . SER A 1 85 ? -10.503 3.537 6.091 1.00 93.88 85 SER A O 1
ATOM 622 N N . PRO A 1 86 ? -10.419 4.677 8.045 1.00 93.00 86 PRO A N 1
ATOM 623 C CA . PRO A 1 86 ? -11.539 3.967 8.655 1.00 93.00 86 PRO A CA 1
ATOM 624 C C . PRO A 1 86 ? -12.786 4.015 7.763 1.00 93.00 86 PRO A C 1
ATOM 626 O O . PRO A 1 86 ? -13.078 5.046 7.158 1.00 93.00 86 PRO A O 1
ATOM 629 N N . GLY A 1 87 ? -13.500 2.893 7.664 1.00 91.25 87 GLY A N 1
ATOM 630 C CA . GLY A 1 87 ? -14.688 2.761 6.813 1.00 91.25 87 GLY A CA 1
ATOM 631 C C . GLY A 1 87 ? -14.418 2.416 5.344 1.00 91.25 87 GLY A C 1
ATOM 632 O O . GLY A 1 87 ? -15.377 2.252 4.595 1.00 91.25 87 GLY A O 1
ATOM 633 N N . SER A 1 88 ? -13.155 2.267 4.922 1.00 94.75 88 SER A N 1
ATOM 634 C CA . SER A 1 88 ? -12.844 1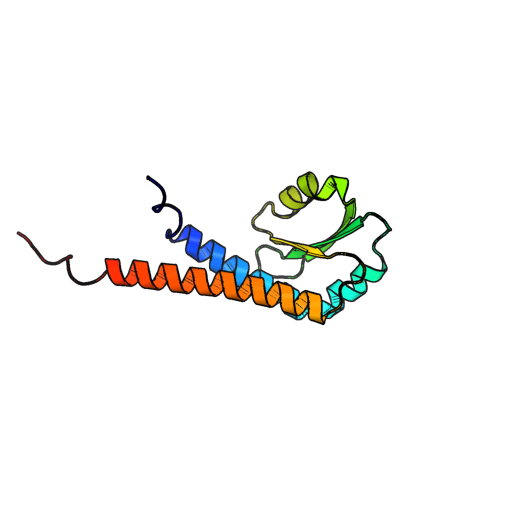.732 3.586 1.00 94.75 88 SER A CA 1
ATOM 635 C C . SER A 1 88 ? -13.364 0.298 3.446 1.00 94.75 88 SER A C 1
ATOM 637 O O . SER A 1 88 ? -13.179 -0.521 4.349 1.00 94.75 88 SER A O 1
ATOM 639 N N . SER A 1 89 ? -13.985 -0.017 2.310 1.00 96.69 89 SER A N 1
ATOM 640 C CA . SER A 1 89 ? -14.429 -1.375 1.982 1.00 96.69 89 SER A CA 1
ATOM 641 C C . SER A 1 89 ? -13.326 -2.196 1.304 1.00 96.69 89 SER A C 1
ATOM 643 O O . SER A 1 89 ? -12.329 -1.649 0.826 1.00 96.69 89 SER A O 1
ATOM 645 N N . ALA A 1 90 ? -13.518 -3.515 1.202 1.00 97.06 90 ALA A N 1
ATOM 646 C CA . ALA A 1 90 ? -12.584 -4.381 0.475 1.00 97.06 90 ALA A CA 1
ATOM 647 C C . ALA A 1 90 ? -12.495 -3.984 -1.006 1.00 97.06 90 ALA A C 1
ATOM 649 O O . ALA A 1 90 ? -11.412 -3.992 -1.585 1.00 97.06 90 ALA A O 1
ATOM 650 N N . ASP A 1 91 ? -13.605 -3.549 -1.603 1.00 97.38 91 ASP A N 1
ATOM 651 C CA . ASP A 1 91 ? -13.620 -3.060 -2.982 1.00 97.38 91 ASP A CA 1
ATOM 652 C C . ASP A 1 91 ? -12.860 -1.739 -3.137 1.00 97.38 91 ASP A C 1
ATOM 654 O O . ASP A 1 91 ? -12.194 -1.536 -4.152 1.00 97.38 91 ASP A O 1
ATOM 658 N N . ASP A 1 92 ? -12.881 -0.860 -2.130 1.00 95.94 92 ASP A N 1
ATOM 659 C CA . ASP A 1 92 ? -12.053 0.351 -2.133 1.00 95.94 92 ASP A CA 1
ATOM 660 C C . ASP A 1 92 ? -10.563 0.014 -2.068 1.00 95.94 92 ASP A C 1
ATOM 662 O O . ASP A 1 92 ? -9.772 0.603 -2.810 1.00 95.94 92 ASP A O 1
ATOM 666 N N . VAL A 1 93 ? -10.189 -0.954 -1.222 1.00 96.62 93 VAL A N 1
ATOM 667 C CA . VAL A 1 93 ? -8.809 -1.449 -1.121 1.00 96.62 93 VAL A CA 1
ATOM 668 C C . VAL A 1 93 ? -8.368 -2.038 -2.458 1.00 96.62 93 VAL A C 1
ATOM 670 O O . VAL A 1 93 ? -7.388 -1.564 -3.029 1.00 96.62 93 VAL A O 1
ATOM 673 N N . ARG A 1 94 ? -9.117 -2.997 -3.017 1.00 97.81 94 ARG A N 1
ATOM 674 C CA . ARG A 1 94 ? -8.792 -3.622 -4.311 1.00 97.81 94 ARG A CA 1
ATOM 675 C C . ARG A 1 94 ? -8.716 -2.603 -5.438 1.00 97.81 94 ARG A C 1
ATOM 677 O O . ARG A 1 94 ? -7.773 -2.640 -6.223 1.00 97.81 94 ARG A O 1
ATOM 684 N N . ARG A 1 95 ? -9.664 -1.664 -5.512 1.00 96.62 95 ARG A N 1
ATOM 685 C CA . ARG A 1 95 ? -9.677 -0.620 -6.546 1.00 96.62 95 ARG A CA 1
ATOM 686 C C . ARG A 1 95 ? -8.436 0.261 -6.459 1.00 96.62 95 ARG A C 1
ATOM 688 O O . ARG A 1 95 ? -7.795 0.508 -7.478 1.00 96.62 95 ARG A O 1
ATOM 695 N N . ARG A 1 96 ? -8.084 0.737 -5.262 1.00 95.56 96 ARG A N 1
ATOM 696 C CA . ARG A 1 96 ? -6.923 1.616 -5.068 1.00 95.56 96 ARG A CA 1
ATOM 697 C C . ARG A 1 96 ? -5.605 0.883 -5.320 1.00 95.56 96 ARG A C 1
ATOM 699 O O . ARG A 1 96 ? -4.722 1.433 -5.976 1.00 95.56 96 ARG A O 1
ATOM 706 N N . SER A 1 97 ? -5.496 -0.354 -4.849 1.00 95.69 97 SER A N 1
ATOM 707 C CA . SER A 1 97 ? -4.348 -1.221 -5.109 1.00 95.69 97 SER A CA 1
ATOM 708 C C . SER A 1 97 ? -4.200 -1.514 -6.603 1.00 95.69 97 SER A C 1
ATOM 710 O O . SER A 1 97 ? -3.125 -1.311 -7.157 1.00 95.69 97 SER A O 1
ATOM 712 N N . GLY A 1 98 ? -5.289 -1.863 -7.292 1.00 94.94 98 GLY A N 1
ATOM 713 C CA . GLY A 1 98 ? -5.295 -2.094 -8.738 1.00 94.94 98 GLY A CA 1
ATOM 714 C C . GLY A 1 98 ? -4.842 -0.869 -9.535 1.00 94.94 98 GLY A C 1
ATOM 715 O O . GLY A 1 98 ? -3.965 -0.982 -10.385 1.00 94.94 98 GLY A O 1
ATOM 716 N N . GLN A 1 99 ? -5.332 0.327 -9.192 1.00 95.06 99 GLN A N 1
ATOM 717 C CA . GLN A 1 99 ? -4.866 1.574 -9.814 1.00 95.06 99 GLN A CA 1
ATOM 718 C C . GLN A 1 99 ? -3.358 1.794 -9.621 1.00 95.06 99 GLN A C 1
ATOM 720 O O . GLN A 1 99 ? -2.668 2.210 -10.553 1.00 95.06 99 GLN A O 1
ATOM 725 N N . MET A 1 100 ? -2.829 1.502 -8.428 1.00 94.25 100 MET A N 1
ATOM 726 C CA . MET A 1 100 ? -1.392 1.591 -8.162 1.00 94.25 100 MET A CA 1
ATOM 727 C C . MET A 1 100 ? -0.599 0.578 -8.998 1.00 94.25 100 MET A C 1
ATOM 729 O O . MET A 1 100 ? 0.415 0.947 -9.597 1.00 94.25 100 MET A O 1
ATOM 733 N N . ALA A 1 101 ? -1.076 -0.667 -9.081 1.00 95.25 101 ALA A N 1
ATOM 734 C CA . ALA A 1 101 ? -0.473 -1.716 -9.896 1.00 95.25 101 ALA A CA 1
ATOM 735 C C . ALA A 1 101 ? -0.445 -1.324 -11.379 1.00 95.25 101 ALA A C 1
ATOM 737 O O . ALA A 1 101 ? 0.593 -1.435 -12.031 1.00 95.25 101 ALA A O 1
ATOM 738 N N . ASP A 1 102 ? -1.553 -0.801 -11.902 1.00 95.12 102 ASP A N 1
ATOM 739 C CA . A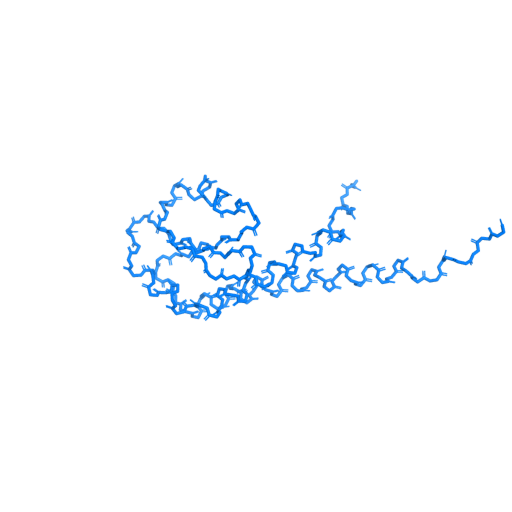SP A 1 102 ? -1.681 -0.398 -13.301 1.00 95.12 102 ASP A CA 1
ATOM 740 C C . ASP A 1 102 ? -0.721 0.736 -13.654 1.00 95.12 102 ASP A C 1
ATOM 742 O O . ASP A 1 102 ? 0.002 0.645 -14.648 1.00 95.12 102 ASP A O 1
ATOM 746 N N . ILE A 1 103 ? -0.638 1.776 -12.817 1.00 94.31 103 ILE A N 1
ATOM 747 C CA . ILE A 1 103 ? 0.310 2.883 -13.016 1.00 94.31 103 ILE A CA 1
ATOM 748 C C . ILE A 1 103 ? 1.750 2.357 -13.021 1.00 94.31 103 ILE A C 1
ATOM 750 O O . ILE A 1 103 ? 2.563 2.748 -13.864 1.00 94.31 103 ILE A O 1
ATOM 754 N N . ALA A 1 104 ? 2.080 1.453 -12.100 1.00 92.75 104 ALA A N 1
ATOM 755 C CA . ALA A 1 104 ? 3.410 0.872 -12.004 1.00 92.75 104 ALA A CA 1
ATOM 756 C C . ALA A 1 104 ? 3.753 -0.004 -13.227 1.00 92.75 104 ALA A C 1
ATOM 758 O O . ALA A 1 104 ? 4.824 0.151 -13.818 1.00 92.75 104 ALA A O 1
ATOM 759 N N . ARG A 1 105 ? 2.826 -0.852 -13.686 1.00 93.56 105 ARG A N 1
ATOM 760 C CA . ARG A 1 105 ? 2.989 -1.678 -14.897 1.00 93.56 105 ARG A CA 1
ATOM 761 C C . ARG A 1 105 ? 3.105 -0.827 -16.163 1.00 93.56 105 ARG A C 1
ATOM 763 O O . ARG A 1 105 ? 3.945 -1.110 -17.016 1.00 93.56 105 ARG A O 1
ATOM 770 N N . GLN A 1 106 ? 2.325 0.250 -16.273 1.00 92.56 106 GLN A N 1
ATOM 771 C CA . GLN A 1 106 ? 2.444 1.213 -17.373 1.00 92.56 106 GLN A CA 1
ATOM 772 C C . GLN A 1 106 ? 3.831 1.867 -17.406 1.00 92.56 106 GLN A C 1
ATOM 774 O O . GLN A 1 106 ? 4.407 2.022 -18.484 1.00 92.56 106 GLN A O 1
ATOM 779 N N . ARG A 1 107 ? 4.399 2.202 -16.238 1.00 91.50 107 ARG A N 1
ATOM 780 C CA . ARG A 1 107 ? 5.772 2.725 -16.142 1.00 91.50 107 ARG A CA 1
ATOM 781 C C . ARG A 1 107 ? 6.807 1.710 -16.615 1.00 91.50 107 ARG A C 1
ATOM 783 O O . ARG A 1 107 ? 7.646 2.075 -17.433 1.00 91.50 107 ARG A O 1
ATOM 790 N N . VAL A 1 108 ? 6.720 0.453 -16.175 1.00 91.38 108 VAL A N 1
ATOM 791 C CA . VAL A 1 108 ? 7.603 -0.625 -16.664 1.00 91.38 108 VAL A CA 1
ATOM 792 C C . VAL A 1 108 ? 7.541 -0.720 -18.189 1.00 91.38 108 VAL A C 1
ATOM 794 O O . VAL A 1 108 ? 8.571 -0.634 -18.854 1.00 91.38 108 VAL A O 1
ATOM 797 N N . ALA A 1 109 ? 6.336 -0.807 -18.759 1.00 91.06 109 ALA A N 1
ATOM 798 C CA . ALA A 1 109 ? 6.151 -0.920 -20.204 1.00 91.06 109 ALA A CA 1
ATOM 799 C C . ALA A 1 109 ? 6.714 0.288 -20.977 1.00 91.06 109 ALA A C 1
ATOM 801 O O . ALA A 1 109 ? 7.250 0.133 -22.078 1.00 91.06 109 ALA A O 1
ATOM 802 N N . ALA A 1 110 ? 6.610 1.497 -20.418 1.00 89.62 110 ALA A N 1
ATOM 803 C CA . ALA A 1 110 ? 7.195 2.695 -21.010 1.00 89.62 110 ALA A CA 1
ATOM 804 C C . ALA A 1 110 ? 8.734 2.653 -20.996 1.00 89.62 110 ALA A C 1
ATOM 806 O O . ALA A 1 110 ? 9.355 2.936 -22.025 1.00 89.62 110 ALA A O 1
ATOM 807 N N . ILE A 1 111 ? 9.342 2.264 -19.869 1.00 89.69 111 ILE A N 1
ATOM 808 C CA . ILE A 1 111 ? 10.801 2.123 -19.732 1.00 89.69 111 ILE A CA 1
ATOM 809 C C . ILE A 1 111 ? 11.333 1.062 -20.704 1.00 89.69 111 ILE A C 1
ATOM 811 O O . ILE A 1 111 ? 12.315 1.311 -21.410 1.00 89.69 111 ILE A O 1
ATOM 815 N N . ASP A 1 112 ? 10.648 -0.077 -20.807 1.00 89.06 112 ASP A N 1
ATOM 816 C CA . ASP A 1 112 ? 11.026 -1.178 -21.698 1.00 89.06 112 ASP A CA 1
ATOM 817 C C . ASP A 1 112 ? 10.988 -0.748 -23.162 1.00 89.06 112 ASP A C 1
ATOM 819 O O . ASP A 1 112 ? 11.938 -0.981 -23.913 1.00 89.06 112 ASP A O 1
ATOM 823 N N . ARG A 1 113 ? 9.939 -0.022 -23.563 1.00 87.94 113 ARG A N 1
ATOM 824 C CA . ARG A 1 113 ? 9.816 0.516 -24.923 1.00 87.94 113 ARG A CA 1
ATOM 825 C C . ARG A 1 113 ? 10.945 1.492 -25.265 1.00 87.94 113 ARG A C 1
ATOM 827 O O . ARG A 1 113 ? 11.475 1.449 -26.375 1.00 87.94 113 ARG A O 1
ATOM 834 N N . ILE A 1 114 ? 11.306 2.383 -24.340 1.00 86.81 114 ILE A N 1
ATOM 835 C CA . ILE A 1 114 ? 12.374 3.373 -24.553 1.00 86.81 114 ILE A CA 1
ATOM 836 C C . ILE A 1 114 ? 13.737 2.685 -24.639 1.00 86.81 114 ILE A C 1
ATOM 838 O O . ILE A 1 114 ? 14.528 3.003 -25.529 1.00 86.81 114 ILE A O 1
ATOM 842 N N . THR A 1 115 ? 13.997 1.725 -23.753 1.00 83.00 115 THR A N 1
ATOM 843 C CA . THR A 1 115 ? 15.251 0.961 -23.727 1.00 83.00 115 THR A CA 1
ATOM 844 C C . THR A 1 115 ? 15.418 0.134 -25.000 1.00 83.00 115 THR A C 1
ATOM 846 O O . THR A 1 115 ? 16.464 0.210 -25.640 1.00 83.00 115 THR A O 1
ATOM 849 N N . ALA A 1 116 ? 14.367 -0.563 -25.443 1.00 84.88 116 ALA A N 1
ATOM 850 C CA . ALA A 1 116 ? 14.385 -1.325 -26.691 1.00 84.88 116 ALA A CA 1
ATOM 851 C C . ALA A 1 116 ? 14.646 -0.434 -27.917 1.00 84.88 116 ALA A C 1
ATOM 853 O O . ALA A 1 116 ? 15.424 -0.801 -28.794 1.00 84.88 116 ALA A O 1
ATOM 854 N N . ARG A 1 117 ? 14.062 0.774 -27.963 1.00 79.00 117 ARG A N 1
ATOM 855 C CA . ARG A 1 117 ? 14.316 1.738 -29.047 1.00 79.00 117 ARG A CA 1
ATOM 856 C C . ARG A 1 117 ? 15.775 2.200 -29.091 1.00 79.00 117 ARG A C 1
ATOM 858 O O . ARG A 1 117 ? 16.297 2.407 -30.179 1.00 79.00 117 ARG A O 1
ATOM 865 N N . ARG A 1 118 ? 16.426 2.365 -27.936 1.00 72.62 118 ARG A N 1
ATOM 866 C CA . ARG A 1 118 ? 17.847 2.752 -27.846 1.00 72.62 118 ARG A CA 1
ATOM 867 C C . ARG A 1 118 ? 18.808 1.618 -28.223 1.00 72.62 118 ARG A C 1
ATOM 869 O O . ARG A 1 118 ? 19.958 1.900 -28.524 1.00 72.62 118 ARG A O 1
ATOM 876 N N . ALA A 1 119 ? 18.341 0.370 -28.214 1.00 64.25 119 ALA A N 1
ATOM 877 C CA . ALA A 1 119 ? 19.115 -0.806 -28.608 1.00 64.25 119 ALA A CA 1
ATOM 878 C C . ALA A 1 119 ? 19.000 -1.160 -30.114 1.00 64.25 119 ALA A C 1
ATOM 880 O O . ALA A 1 119 ? 19.680 -2.076 -30.570 1.00 64.25 119 ALA A O 1
ATOM 881 N N . GLY A 1 120 ? 18.154 -0.459 -30.888 1.00 52.25 120 GLY A N 1
ATOM 882 C CA . GLY A 1 120 ? 18.034 -0.585 -32.355 1.00 52.25 120 GLY A CA 1
ATOM 883 C C . GLY A 1 120 ? 19.082 0.239 -33.132 1.00 52.25 120 GLY A C 1
ATOM 884 O O . GLY A 1 120 ? 19.765 1.064 -32.537 1.00 52.25 120 GLY A O 1
ATOM 885 N N . PRO A 1 121 ? 19.253 0.023 -34.449 1.00 50.28 121 PRO A N 1
ATOM 886 C CA . PRO A 1 121 ? 20.523 -0.320 -35.093 1.00 50.28 121 PRO A CA 1
ATOM 887 C C . PRO A 1 121 ? 21.424 0.883 -35.436 1.00 50.28 121 PRO A C 1
ATOM 889 O O . PRO A 1 121 ? 21.705 1.114 -36.602 1.00 50.28 121 PRO A O 1
ATOM 892 N N . ASP A 1 122 ? 21.943 1.596 -34.437 1.00 53.12 122 ASP A N 1
ATOM 893 C CA . ASP A 1 122 ? 23.043 2.570 -34.618 1.00 53.12 122 ASP A CA 1
ATOM 894 C C . ASP A 1 122 ? 24.339 2.136 -33.893 1.00 53.12 122 ASP A C 1
ATOM 896 O O . ASP A 1 122 ? 25.222 2.936 -33.598 1.00 53.12 122 ASP A O 1
ATOM 900 N N . GLY A 1 123 ? 24.477 0.832 -33.621 1.00 50.25 123 GLY A N 1
ATOM 901 C CA . GLY A 1 123 ? 25.698 0.192 -33.107 1.00 50.25 123 GLY A CA 1
ATOM 902 C C . GLY A 1 123 ? 26.566 -0.459 -34.192 1.00 50.25 123 GLY A C 1
ATOM 903 O O . GLY A 1 123 ? 27.340 -1.369 -33.902 1.00 50.25 123 GLY A O 1
ATOM 904 N N . SER A 1 124 ? 26.405 -0.072 -35.459 1.00 53.00 124 SER A N 1
ATOM 905 C CA . SER A 1 124 ? 27.240 -0.541 -36.573 1.00 53.00 124 SER A CA 1
ATOM 906 C C . SER A 1 124 ? 27.581 0.613 -37.513 1.00 53.00 124 SER A C 1
ATOM 908 O O . SER A 1 124 ? 26.844 0.931 -38.439 1.00 53.00 124 SER A O 1
ATOM 910 N N . GLY A 1 125 ? 28.733 1.225 -37.252 1.00 45.41 125 GLY A N 1
ATOM 911 C CA . GLY A 1 125 ? 29.366 2.269 -38.059 1.00 45.41 125 GLY A CA 1
ATOM 912 C C . GLY A 1 125 ? 30.181 3.171 -37.129 1.00 45.41 125 GLY A C 1
ATOM 913 O O . GLY A 1 125 ? 29.608 3.839 -36.288 1.00 45.41 125 GLY A O 1
ATOM 914 N N . SER A 1 126 ? 31.506 3.249 -37.167 1.00 46.38 126 SER A N 1
ATOM 915 C CA . SER A 1 126 ? 32.468 2.887 -38.199 1.00 46.38 126 SER A CA 1
ATOM 916 C C . SER A 1 126 ? 33.854 2.699 -37.575 1.00 46.38 126 SER A C 1
ATOM 918 O O . SER A 1 126 ? 34.181 3.418 -36.641 1.00 46.38 126 SER A O 1
ATOM 920 N N . ARG A 1 127 ? 34.615 1.784 -38.194 1.00 47.53 127 ARG A N 1
ATOM 921 C CA . ARG A 1 127 ? 36.077 1.751 -38.419 1.00 47.53 127 ARG A CA 1
ATOM 922 C C . ARG A 1 127 ? 37.030 2.009 -37.255 1.00 47.53 127 ARG A C 1
ATOM 924 O O . ARG A 1 127 ? 37.137 3.168 -36.813 1.00 47.53 127 ARG A O 1
#